Protein AF-A0A2N2UPV2-F1 (afdb_monomer_lite)

pLDDT: mean 92.12, std 11.98, range [38.66, 98.81]

Secondary structure (DSSP, 8-state):
-----HHHHHHHHHHHHHHHTT-HHHHHHHHHHHHHHHHHHHHHHTTS--S---HHHHHHHHHHTT-S-HHHHHHHHHHHHHHHHHHS---TT-TTSHHHHHHHH---HHHHHHHHHHHHHHHHHHHHHHHHHT-----

Foldseek 3Di:
DDDQPPLLVVLLVQLVVCLVVLVLLSVLVSLLVSLQSLLVVVCVVVVNDDDRDDSVVSLVSCVVVVVDDVVLSVLSVVSCLLNCVVVDPDDPCRCNHLVNCCVVPVDDSSVVSSVSSVSSSVSSVVSVVCSVVVDDPDD

Structure (mmCIF, N/CA/C/O backbone):
data_AF-A0A2N2UPV2-F1
#
_entry.id   AF-A0A2N2UPV2-F1
#
loop_
_atom_site.group_PDB
_atom_site.id
_atom_site.type_symbol
_atom_site.label_atom_id
_atom_site.label_alt_id
_atom_site.label_comp_id
_atom_site.label_asym_id
_atom_site.label_entity_id
_atom_site.label_seq_id
_atom_site.pdbx_PDB_ins_code
_atom_site.Cartn_x
_atom_site.Cartn_y
_atom_site.Cartn_z
_atom_site.occupancy
_atom_site.B_iso_or_equiv
_atom_site.auth_seq_id
_atom_site.auth_comp_id
_atom_site.auth_asym_id
_atom_site.auth_atom_id
_atom_site.pdbx_PDB_model_num
ATOM 1 N N . MET A 1 1 ? -19.548 -2.449 14.346 1.00 45.75 1 MET A N 1
ATOM 2 C CA . MET A 1 1 ? -19.268 -3.036 13.020 1.00 45.75 1 MET A CA 1
ATOM 3 C C . MET A 1 1 ? -19.064 -1.877 12.064 1.00 45.75 1 MET A C 1
ATOM 5 O O . MET A 1 1 ? -20.020 -1.154 11.815 1.00 45.75 1 MET A O 1
ATOM 9 N N . MET A 1 2 ? -17.827 -1.608 11.649 1.00 54.00 2 MET A N 1
ATOM 10 C CA . MET A 1 2 ? -17.563 -0.508 10.722 1.00 54.00 2 MET A CA 1
ATOM 11 C C . MET A 1 2 ? -17.913 -1.003 9.318 1.00 54.00 2 MET A C 1
ATOM 13 O O . MET A 1 2 ? -17.286 -1.937 8.824 1.00 54.00 2 MET A O 1
ATOM 17 N N . MET A 1 3 ? -18.962 -0.452 8.707 1.00 58.28 3 MET A N 1
ATOM 18 C CA . MET A 1 3 ? -19.180 -0.664 7.278 1.00 58.28 3 MET A CA 1
ATOM 19 C C . MET A 1 3 ? -18.165 0.208 6.548 1.00 58.28 3 MET A C 1
ATOM 21 O O . MET A 1 3 ? -18.207 1.430 6.686 1.00 58.28 3 MET A O 1
ATOM 25 N N . ALA A 1 4 ? -17.234 -0.419 5.826 1.00 72.38 4 ALA A N 1
ATOM 26 C CA . ALA A 1 4 ? -16.333 0.306 4.941 1.00 72.38 4 ALA A CA 1
ATOM 27 C C . ALA A 1 4 ? -17.172 1.164 3.984 1.00 72.38 4 ALA A C 1
ATOM 29 O O . ALA A 1 4 ? -18.203 0.703 3.480 1.00 72.38 4 ALA A O 1
ATOM 30 N N . ARG A 1 5 ? -16.754 2.413 3.763 1.00 86.62 5 ARG A N 1
ATOM 31 C CA . ARG A 1 5 ? -17.471 3.327 2.865 1.00 86.62 5 ARG A CA 1
ATOM 32 C C . ARG A 1 5 ? -17.584 2.721 1.456 1.00 86.62 5 ARG A C 1
ATOM 34 O O . ARG A 1 5 ? -16.705 1.943 1.073 1.00 86.62 5 ARG A O 1
ATOM 41 N N . PRO A 1 6 ? -18.625 3.052 0.668 1.00 90.00 6 PRO A N 1
ATOM 42 C CA . PRO A 1 6 ? -18.794 2.511 -0.682 1.00 90.00 6 PRO A CA 1
ATOM 43 C C . PRO A 1 6 ? -17.549 2.669 -1.564 1.00 90.00 6 PRO A C 1
ATOM 45 O O . PRO A 1 6 ? -17.180 1.738 -2.276 1.00 90.00 6 PRO A O 1
ATOM 48 N N . GLU A 1 7 ? -16.851 3.800 -1.452 1.00 92.25 7 GLU A N 1
ATOM 49 C CA . GLU A 1 7 ? -15.595 4.069 -2.152 1.00 92.25 7 GLU A CA 1
ATOM 50 C C . GLU A 1 7 ? -14.516 3.051 -1.758 1.00 92.25 7 GLU A C 1
ATOM 52 O O . GLU A 1 7 ? -13.868 2.459 -2.617 1.00 92.25 7 GLU A O 1
ATOM 57 N N . SER A 1 8 ? -14.367 2.781 -0.458 1.00 92.75 8 SER A N 1
ATOM 58 C CA . SER A 1 8 ? -13.430 1.788 0.076 1.00 92.75 8 SER A CA 1
ATOM 59 C C . SER A 1 8 ? -13.759 0.375 -0.423 1.00 92.75 8 SER A C 1
ATOM 61 O O . SER A 1 8 ? -12.857 -0.379 -0.780 1.00 92.75 8 SER A O 1
ATOM 63 N N . LEU A 1 9 ? -15.042 0.011 -0.509 1.00 91.06 9 LEU A N 1
ATOM 64 C CA . LEU A 1 9 ? -15.466 -1.290 -1.041 1.00 91.06 9 LEU A CA 1
ATOM 65 C C . LEU A 1 9 ? -15.176 -1.434 -2.540 1.00 91.06 9 LEU A C 1
ATOM 67 O O . LEU A 1 9 ? -14.757 -2.507 -2.980 1.00 91.06 9 LEU A O 1
ATOM 71 N N . GLN A 1 10 ? -15.360 -0.363 -3.311 1.00 96.06 10 GLN A N 1
ATOM 72 C CA . GLN A 1 10 ? -15.073 -0.354 -4.743 1.00 96.06 10 GLN A CA 1
ATOM 73 C C . GLN A 1 10 ? -13.577 -0.561 -5.019 1.00 96.06 10 GLN A C 1
ATOM 75 O O . GLN A 1 10 ? -13.217 -1.370 -5.877 1.00 96.06 10 GLN A O 1
ATOM 80 N N . LEU A 1 11 ? -12.701 0.076 -4.229 1.00 97.31 11 LEU A N 1
ATOM 81 C CA . LEU A 1 11 ? -11.246 -0.086 -4.348 1.00 97.31 11 LEU A CA 1
ATOM 82 C C . LEU A 1 11 ? -10.805 -1.552 -4.248 1.00 97.31 11 LEU A C 1
ATOM 84 O O . LEU A 1 11 ? -9.909 -1.970 -4.976 1.00 97.31 11 LEU A O 1
ATOM 88 N N . ILE A 1 12 ? -11.445 -2.355 -3.393 1.00 95.69 12 ILE A N 1
ATOM 89 C CA . ILE A 1 12 ? -11.120 -3.782 -3.237 1.00 95.69 12 ILE A CA 1
ATOM 90 C C . ILE A 1 12 ? -11.422 -4.552 -4.524 1.00 95.69 12 ILE A C 1
ATOM 92 O O . ILE A 1 12 ? -10.614 -5.376 -4.966 1.00 95.69 12 ILE A O 1
ATOM 96 N N . GLN A 1 13 ? -12.589 -4.296 -5.122 1.00 96.25 13 GLN A N 1
ATOM 97 C CA . GLN A 1 13 ? -13.012 -4.975 -6.345 1.00 96.25 13 GLN A CA 1
ATOM 98 C C . GLN A 1 13 ? -12.088 -4.619 -7.510 1.00 96.25 13 GLN A C 1
ATOM 100 O O . GLN A 1 13 ? -11.607 -5.515 -8.210 1.00 96.25 13 GLN A O 1
ATOM 105 N N . GLU A 1 14 ? -11.779 -3.334 -7.674 1.00 98.38 14 GLU A N 1
ATOM 106 C CA . GLU A 1 14 ? -10.914 -2.856 -8.751 1.00 98.38 14 GLU A CA 1
ATOM 107 C C . GLU A 1 14 ? -9.459 -3.292 -8.563 1.00 98.38 14 GLU A C 1
ATOM 109 O O . GLU A 1 14 ? -8.821 -3.718 -9.527 1.00 98.38 14 GLU A O 1
ATOM 114 N N . ALA A 1 15 ? -8.933 -3.273 -7.332 1.00 98.56 15 ALA A N 1
ATOM 115 C CA . ALA A 1 15 ? -7.585 -3.761 -7.041 1.00 98.56 15 ALA A CA 1
ATOM 116 C C . ALA A 1 15 ? -7.439 -5.241 -7.427 1.00 98.56 15 ALA A C 1
ATOM 118 O O . ALA A 1 15 ? -6.449 -5.638 -8.042 1.00 98.56 15 ALA A O 1
ATOM 119 N N . ARG A 1 16 ? -8.454 -6.063 -7.122 1.00 98.25 16 ARG A N 1
ATOM 120 C CA . ARG A 1 16 ? -8.482 -7.473 -7.531 1.00 98.25 16 ARG A CA 1
ATOM 121 C C . ARG A 1 16 ? -8.552 -7.621 -9.052 1.00 98.25 16 ARG A C 1
ATOM 123 O O . ARG A 1 16 ? -7.784 -8.408 -9.598 1.00 98.25 16 ARG A O 1
ATOM 130 N N . ALA A 1 17 ? -9.469 -6.918 -9.718 1.00 98.56 17 ALA A N 1
ATOM 131 C CA . ALA A 1 17 ? -9.649 -7.028 -11.168 1.00 98.56 17 ALA A CA 1
ATOM 132 C C . ALA A 1 17 ? -8.366 -6.634 -11.916 1.00 98.56 17 ALA A C 1
ATOM 134 O O . ALA A 1 17 ? -7.815 -7.427 -12.674 1.00 98.56 17 ALA A O 1
ATOM 135 N N . THR A 1 18 ? -7.809 -5.469 -11.586 1.00 98.62 18 THR A N 1
ATOM 136 C CA . THR A 1 18 ? -6.564 -4.969 -12.186 1.00 98.62 18 THR A CA 1
ATOM 137 C C . THR A 1 18 ? -5.363 -5.873 -11.913 1.00 98.62 18 THR A C 1
ATOM 139 O O . THR A 1 18 ? -4.494 -5.993 -12.774 1.00 98.62 18 THR A O 1
ATOM 142 N N . PHE A 1 19 ? -5.303 -6.552 -10.762 1.00 98.62 19 PHE A N 1
ATOM 143 C CA . PHE A 1 19 ? -4.264 -7.551 -10.508 1.00 98.62 19 PHE A CA 1
ATOM 144 C C . PHE A 1 19 ? -4.396 -8.761 -11.442 1.00 98.62 19 PHE A C 1
ATOM 146 O O . PHE A 1 19 ? -3.406 -9.166 -12.051 1.00 98.62 19 PHE A O 1
ATOM 153 N N . VAL A 1 20 ? -5.608 -9.316 -11.571 1.00 98.44 20 VAL A N 1
ATOM 154 C CA . VAL A 1 20 ? -5.895 -10.475 -12.438 1.00 98.44 20 VAL A CA 1
ATOM 155 C C . VAL A 1 20 ? -5.592 -10.160 -13.904 1.00 98.44 20 VAL A C 1
ATOM 157 O O . VAL A 1 20 ? -4.984 -10.980 -14.587 1.00 98.44 20 VAL A O 1
ATOM 160 N N . ASP A 1 21 ? -5.918 -8.949 -14.353 1.00 98.50 21 ASP A N 1
ATOM 161 C CA . ASP A 1 21 ? -5.672 -8.493 -15.726 1.00 98.50 21 ASP A CA 1
ATOM 162 C C . ASP A 1 21 ? -4.199 -8.099 -15.981 1.00 98.50 21 ASP A C 1
ATOM 164 O O . ASP A 1 21 ? -3.804 -7.753 -17.095 1.00 98.50 21 ASP A O 1
ATOM 168 N N . GLY A 1 22 ? -3.341 -8.154 -14.956 1.00 98.38 22 GLY A N 1
ATOM 169 C CA . GLY A 1 22 ? -1.914 -7.849 -15.069 1.00 98.38 22 GLY A CA 1
ATOM 170 C C . GLY A 1 22 ? -1.576 -6.354 -15.090 1.00 98.38 22 GLY A C 1
ATOM 171 O O . GLY A 1 22 ? -0.451 -5.980 -15.439 1.00 98.38 22 GLY A O 1
ATOM 172 N N . HIS A 1 23 ? -2.510 -5.490 -14.690 1.00 98.69 23 HIS A N 1
ATOM 173 C CA . HIS A 1 23 ? -2.311 -4.057 -14.472 1.00 98.69 23 HIS A CA 1
ATOM 174 C C . HIS A 1 23 ? -1.730 -3.792 -13.072 1.00 98.69 23 HIS A C 1
ATOM 176 O O . HIS A 1 23 ? -2.329 -3.131 -12.224 1.00 98.69 23 HIS A O 1
ATOM 182 N N . PHE A 1 24 ? -0.523 -4.306 -12.821 1.00 98.75 24 PHE A N 1
ATOM 183 C CA . PHE A 1 24 ? 0.083 -4.359 -11.484 1.00 98.75 24 PHE A CA 1
ATOM 184 C C . PHE A 1 24 ? 0.275 -2.998 -10.799 1.00 98.75 24 PHE A C 1
ATOM 186 O O . PHE A 1 24 ? 0.113 -2.893 -9.587 1.00 98.75 24 PHE A O 1
ATOM 193 N N . VAL A 1 25 ? 0.574 -1.935 -11.552 1.00 98.56 25 VAL A N 1
ATOM 194 C CA . VAL A 1 25 ? 0.685 -0.580 -10.980 1.00 98.56 25 VAL A CA 1
ATOM 195 C C . VAL A 1 25 ? -0.670 -0.088 -10.467 1.00 98.56 25 VAL A C 1
ATOM 197 O O . VAL A 1 25 ? -0.741 0.457 -9.367 1.00 98.56 25 VAL A O 1
ATOM 200 N N . ALA A 1 26 ? -1.745 -0.319 -11.226 1.00 98.69 26 ALA A N 1
ATOM 201 C CA . ALA A 1 26 ? -3.096 0.035 -10.800 1.00 98.69 26 ALA A CA 1
ATOM 202 C C . ALA A 1 26 ? -3.495 -0.766 -9.553 1.00 98.69 26 ALA A C 1
ATOM 204 O O . ALA A 1 26 ? -3.925 -0.174 -8.566 1.00 98.69 26 ALA A O 1
ATOM 205 N N . ALA A 1 27 ? -3.235 -2.077 -9.547 1.00 98.81 27 ALA A N 1
ATOM 206 C CA . ALA A 1 27 ? -3.479 -2.932 -8.389 1.00 98.81 27 ALA A CA 1
ATOM 207 C C . ALA A 1 27 ? -2.736 -2.444 -7.132 1.00 98.81 27 ALA A C 1
ATOM 209 O O . ALA A 1 27 ? -3.332 -2.357 -6.060 1.00 98.81 27 ALA A O 1
ATOM 210 N N . LEU A 1 28 ? -1.458 -2.062 -7.263 1.00 98.75 28 LEU A N 1
ATOM 211 C CA . LEU A 1 28 ? -0.669 -1.482 -6.173 1.00 98.75 28 LEU A CA 1
ATOM 212 C C . LEU A 1 28 ? -1.289 -0.178 -5.648 1.00 98.75 28 LEU A C 1
ATOM 214 O O . LEU A 1 28 ? -1.404 -0.003 -4.436 1.00 98.75 28 LEU A O 1
ATOM 218 N N . ILE A 1 29 ? -1.678 0.744 -6.532 1.00 98.62 29 ILE A N 1
ATOM 219 C CA . ILE A 1 29 ? -2.257 2.037 -6.136 1.00 98.62 29 ILE A CA 1
ATOM 220 C C . ILE A 1 29 ? -3.595 1.838 -5.420 1.00 98.62 29 ILE A C 1
ATOM 222 O O . ILE A 1 29 ? -3.781 2.381 -4.332 1.00 98.62 29 ILE A O 1
ATOM 226 N N . LEU A 1 30 ? -4.493 1.033 -5.989 1.00 98.69 30 LEU A N 1
ATOM 227 C CA . LEU A 1 30 ? -5.827 0.783 -5.441 1.00 98.69 30 LEU A CA 1
ATOM 228 C C . LEU A 1 30 ? -5.758 0.045 -4.096 1.00 98.69 30 LEU A C 1
ATOM 230 O O . LEU A 1 30 ? -6.425 0.440 -3.141 1.00 98.69 30 LEU A O 1
ATOM 234 N N . ALA A 1 31 ? -4.883 -0.960 -3.977 1.00 98.62 31 ALA A N 1
ATOM 235 C CA . ALA A 1 31 ? -4.650 -1.657 -2.714 1.00 98.62 31 ALA A CA 1
ATOM 236 C C . ALA A 1 31 ? -4.116 -0.714 -1.625 1.00 98.62 31 ALA A C 1
ATOM 238 O O . ALA A 1 31 ? -4.574 -0.753 -0.483 1.00 98.62 31 ALA A O 1
ATOM 239 N N . MET A 1 32 ? -3.177 0.172 -1.975 1.00 98.56 32 MET A N 1
ATOM 240 C CA . MET A 1 32 ? -2.651 1.169 -1.040 1.00 98.56 32 MET A CA 1
ATOM 241 C C . MET A 1 32 ? -3.697 2.214 -0.642 1.00 98.56 32 MET A C 1
ATOM 243 O O . MET A 1 32 ? -3.711 2.615 0.520 1.00 98.56 32 MET A O 1
ATOM 247 N N . ALA A 1 33 ? -4.576 2.623 -1.560 1.00 97.81 33 ALA A N 1
ATOM 248 C CA . ALA A 1 33 ? -5.684 3.528 -1.261 1.00 97.81 33 ALA A CA 1
ATOM 249 C C . ALA A 1 33 ? -6.680 2.893 -0.278 1.00 97.81 33 ALA A C 1
ATOM 251 O O . ALA A 1 33 ? -7.077 3.534 0.692 1.00 97.81 33 ALA A O 1
ATOM 252 N N . PHE A 1 34 ? -7.013 1.609 -0.450 1.00 97.56 34 PHE A N 1
ATOM 253 C CA . PHE A 1 34 ? -7.855 0.903 0.517 1.00 97.56 34 PHE A CA 1
ATOM 254 C C . PHE A 1 34 ? -7.198 0.813 1.900 1.00 97.56 34 PHE A C 1
ATOM 256 O O . PHE A 1 34 ? -7.853 1.071 2.905 1.00 97.56 34 PHE A O 1
ATOM 263 N N . ILE A 1 35 ? -5.908 0.460 1.972 1.00 97.81 35 ILE A N 1
ATOM 264 C CA . ILE A 1 35 ? -5.180 0.388 3.251 1.00 97.81 35 ILE A CA 1
ATOM 265 C C . ILE A 1 35 ? -5.191 1.755 3.952 1.00 97.81 35 ILE A C 1
ATOM 267 O O . ILE A 1 35 ? -5.402 1.829 5.161 1.00 97.81 35 ILE A O 1
ATOM 271 N N . GLU A 1 36 ? -4.999 2.838 3.198 1.00 97.06 36 GLU A N 1
ATOM 272 C CA . GLU A 1 36 ? -5.116 4.207 3.700 1.00 97.06 36 GLU A CA 1
ATOM 273 C C . GLU A 1 36 ? -6.518 4.494 4.245 1.00 97.06 36 GLU A C 1
ATOM 275 O O . GLU A 1 36 ? -6.636 4.917 5.395 1.00 97.06 36 GLU A O 1
ATOM 280 N N . HIS A 1 37 ? -7.574 4.179 3.491 1.00 95.38 37 HIS A N 1
ATOM 281 C CA . HIS A 1 37 ? -8.953 4.335 3.955 1.00 95.38 37 HIS A CA 1
ATOM 282 C C . HIS A 1 37 ? -9.222 3.534 5.232 1.00 95.38 37 HIS A C 1
ATOM 284 O O . HIS A 1 37 ? -9.741 4.089 6.193 1.00 95.38 37 HIS A O 1
ATOM 290 N N . ALA A 1 38 ? -8.815 2.264 5.290 1.00 94.75 38 ALA A N 1
ATOM 291 C CA . ALA A 1 38 ? -9.020 1.408 6.455 1.00 94.75 38 ALA A CA 1
ATOM 292 C C . ALA A 1 38 ? -8.375 1.990 7.724 1.00 94.75 38 ALA A C 1
ATOM 294 O O . ALA A 1 38 ? -8.990 1.995 8.789 1.00 94.75 38 ALA A O 1
ATOM 295 N N . ILE A 1 39 ? -7.151 2.516 7.611 1.00 95.38 39 ILE A N 1
ATOM 296 C CA . ILE A 1 39 ? -6.449 3.141 8.736 1.00 95.38 39 ILE A CA 1
ATOM 297 C C . ILE A 1 39 ? -7.127 4.450 9.151 1.00 95.38 39 ILE A C 1
ATOM 299 O O . ILE A 1 39 ? -7.350 4.688 10.339 1.00 95.38 39 ILE A O 1
ATOM 303 N N . VAL A 1 40 ? -7.432 5.313 8.181 1.00 95.06 40 VAL A N 1
ATOM 304 C CA . VAL A 1 40 ? -8.008 6.639 8.433 1.00 95.06 40 VAL A CA 1
ATOM 305 C C . VAL A 1 40 ? -9.412 6.519 9.011 1.00 95.06 40 VAL A C 1
ATOM 307 O O . VAL A 1 40 ? -9.725 7.211 9.976 1.00 95.06 40 VAL A O 1
ATOM 310 N N . GLU A 1 41 ? -10.247 5.635 8.469 1.00 92.38 41 GLU A N 1
ATOM 311 C CA . GLU A 1 41 ? -11.596 5.393 8.975 1.00 92.38 41 GLU A CA 1
ATOM 312 C C . GLU A 1 41 ? -11.556 4.864 10.421 1.00 92.38 41 GLU A C 1
ATOM 314 O O . GLU A 1 41 ? -12.309 5.359 11.261 1.00 92.38 41 GLU A O 1
ATOM 319 N N . ASP A 1 42 ? -10.639 3.944 10.757 1.00 91.94 42 ASP A N 1
ATOM 320 C CA . ASP A 1 42 ? -10.498 3.442 12.133 1.00 91.94 42 ASP A CA 1
ATOM 321 C C . ASP A 1 42 ? -10.056 4.563 13.095 1.00 91.94 42 ASP A C 1
ATOM 323 O O . ASP A 1 42 ? -10.690 4.786 14.131 1.00 91.94 42 ASP A O 1
ATOM 327 N N . LEU A 1 43 ? -9.055 5.367 12.711 1.00 93.62 43 LEU A N 1
ATOM 328 C CA . LEU A 1 43 ? -8.623 6.541 13.479 1.00 93.62 43 LEU A CA 1
ATOM 329 C C . LEU A 1 43 ? -9.751 7.570 13.671 1.00 93.62 43 LEU A C 1
ATOM 331 O O . LEU A 1 43 ? -9.905 8.111 14.770 1.00 93.62 43 LEU A O 1
ATOM 335 N N . GLN A 1 44 ? -10.541 7.841 12.629 1.00 93.00 44 GLN A N 1
ATOM 336 C CA . GLN A 1 44 ? -11.688 8.752 12.687 1.00 93.00 44 GLN A CA 1
ATOM 337 C C . GLN A 1 44 ? -12.778 8.209 13.616 1.00 93.00 44 GLN A C 1
ATOM 339 O O . GLN A 1 44 ? -13.290 8.953 14.451 1.00 93.00 44 GLN A O 1
ATOM 344 N N . SER A 1 45 ? -13.088 6.911 13.537 1.00 90.06 45 SER A N 1
ATOM 345 C CA . SER A 1 45 ? -14.099 6.269 14.389 1.00 90.06 45 SER A CA 1
ATOM 346 C C . SER A 1 45 ? -13.763 6.350 15.884 1.00 90.06 45 SER A C 1
ATOM 348 O O . SER A 1 45 ? -14.657 6.414 16.726 1.00 90.06 45 SER A O 1
ATOM 350 N N . ARG A 1 46 ? -12.467 6.416 16.214 1.00 90.75 46 ARG A N 1
ATOM 351 C CA . ARG A 1 46 ? -11.941 6.574 17.579 1.00 90.75 46 ARG A CA 1
ATOM 352 C C . ARG A 1 46 ? -11.722 8.032 17.994 1.00 90.75 46 ARG A C 1
ATOM 354 O O . ARG A 1 46 ? -11.172 8.277 19.067 1.00 90.75 46 ARG A O 1
ATOM 361 N N . GLY A 1 47 ? -12.073 8.995 17.139 1.00 93.44 47 GLY A N 1
ATOM 362 C CA . GLY A 1 47 ? -11.855 10.424 17.375 1.00 93.44 47 GLY A CA 1
ATOM 363 C C . GLY A 1 47 ? -10.379 10.833 17.448 1.00 93.44 47 GLY A C 1
ATOM 364 O O . GLY A 1 47 ? -10.057 11.844 18.064 1.00 93.44 47 GLY A O 1
ATOM 365 N N . LYS A 1 48 ? -9.465 10.045 16.862 1.00 92.69 48 LYS A N 1
ATOM 366 C CA . LYS A 1 48 ? -8.009 10.285 16.908 1.00 92.69 48 LYS A CA 1
ATOM 367 C C . LYS A 1 48 ? -7.506 11.187 15.789 1.00 92.69 48 LYS A C 1
ATOM 369 O O . LYS A 1 48 ? -6.406 11.720 15.889 1.00 92.69 48 LYS A O 1
ATOM 374 N N . VAL A 1 49 ? -8.292 11.360 14.731 1.00 93.25 49 VAL A N 1
ATOM 375 C CA . VAL A 1 49 ? -7.970 12.258 13.623 1.00 93.25 49 VAL A CA 1
ATOM 376 C C . VAL A 1 49 ? -9.240 12.880 13.055 1.00 93.25 49 VAL A C 1
ATOM 378 O O . VAL A 1 49 ? -10.306 12.267 13.075 1.00 93.25 49 VAL A O 1
ATOM 381 N N . GLN A 1 50 ? -9.113 14.097 12.533 1.00 88.62 50 GLN A N 1
ATOM 382 C CA . GLN A 1 50 ? -10.146 14.775 11.754 1.00 88.62 50 GLN A CA 1
ATOM 383 C C . GLN A 1 50 ? -9.609 15.087 10.355 1.00 88.62 50 GLN A C 1
ATOM 385 O O . GLN A 1 50 ? -8.415 15.328 10.179 1.00 88.62 50 GLN A O 1
ATOM 390 N N . GLY A 1 51 ? -10.494 15.089 9.357 1.00 87.75 51 GLY A N 1
ATOM 391 C CA . GLY A 1 51 ? -10.127 15.381 7.971 1.00 87.75 51 GLY A CA 1
ATOM 392 C C . GLY A 1 51 ? -9.308 14.271 7.305 1.00 87.75 51 GLY A C 1
ATOM 393 O O . GLY A 1 51 ? -9.491 13.089 7.600 1.00 87.75 51 GLY A O 1
ATOM 394 N N . SER A 1 52 ? -8.434 14.669 6.376 1.00 89.50 52 SER A N 1
ATOM 395 C CA . SER A 1 52 ? -7.658 13.774 5.510 1.00 89.50 52 SER A CA 1
ATOM 396 C C . SER A 1 52 ? -6.162 13.867 5.840 1.00 89.50 52 SER A C 1
ATOM 398 O O . SER A 1 52 ? -5.452 14.646 5.198 1.00 89.50 52 SER A O 1
ATOM 400 N N . PRO A 1 53 ? -5.663 13.135 6.856 1.00 94.38 53 PRO A N 1
ATOM 401 C CA . PRO A 1 53 ? -4.232 13.101 7.137 1.00 94.38 53 PRO A CA 1
ATOM 402 C C . PRO A 1 53 ? -3.477 12.513 5.941 1.00 94.38 53 PRO A C 1
ATOM 404 O O . PRO A 1 53 ? -4.015 11.714 5.179 1.00 94.38 53 PRO A O 1
ATOM 407 N N . THR A 1 54 ? -2.201 12.861 5.799 1.00 95.19 54 THR A N 1
ATOM 408 C CA . THR A 1 54 ? -1.340 12.162 4.837 1.00 95.19 54 THR A CA 1
ATOM 409 C C . THR A 1 54 ? -1.174 10.700 5.253 1.00 95.19 54 THR A C 1
ATOM 411 O O . THR A 1 54 ? -1.160 10.386 6.447 1.00 95.19 54 THR A O 1
ATOM 414 N N . PHE A 1 55 ? -0.937 9.804 4.293 1.00 95.94 55 PHE A N 1
ATOM 415 C CA . PHE A 1 55 ? -0.704 8.391 4.599 1.00 95.94 55 PHE A CA 1
ATOM 416 C C . PHE A 1 55 ? 0.415 8.157 5.632 1.00 95.94 55 PHE A C 1
ATOM 418 O O . PHE A 1 55 ? 0.308 7.291 6.497 1.00 95.94 55 PHE A O 1
ATOM 425 N N . ALA A 1 56 ? 1.482 8.963 5.594 1.00 95.88 56 ALA A N 1
ATOM 426 C CA . ALA A 1 56 ? 2.566 8.883 6.572 1.00 95.88 56 ALA A CA 1
ATOM 427 C C . ALA A 1 56 ? 2.107 9.256 7.995 1.00 95.88 56 ALA A C 1
ATOM 429 O O . ALA A 1 56 ? 2.466 8.570 8.951 1.00 95.88 56 ALA A O 1
ATOM 430 N N . GLN A 1 57 ? 1.292 10.307 8.136 1.00 97.06 57 GLN A N 1
ATOM 431 C CA . GLN A 1 57 ? 0.694 10.688 9.420 1.00 97.06 57 GLN A CA 1
ATOM 432 C C . GLN A 1 57 ? -0.268 9.608 9.925 1.00 97.06 57 GLN A C 1
ATOM 434 O O . GLN A 1 57 ? -0.200 9.236 11.094 1.00 97.06 57 GLN A O 1
ATOM 439 N N . ALA A 1 58 ? -1.110 9.061 9.043 1.00 97.50 58 ALA A N 1
ATOM 440 C CA . ALA A 1 58 ? -2.041 7.989 9.378 1.00 97.50 58 ALA A CA 1
ATOM 441 C C . ALA A 1 58 ? -1.313 6.735 9.895 1.00 97.50 58 ALA A C 1
ATOM 443 O O . ALA A 1 58 ? -1.698 6.183 10.923 1.00 97.50 58 ALA A O 1
ATOM 444 N N . LEU A 1 59 ? -0.216 6.322 9.247 1.00 97.62 59 LEU A N 1
ATOM 445 C CA . LEU A 1 59 ? 0.609 5.195 9.702 1.00 97.62 59 LEU A CA 1
ATOM 446 C C . LEU A 1 59 ? 1.239 5.438 11.079 1.00 97.62 59 LEU A C 1
ATOM 448 O O . LEU A 1 59 ? 1.254 4.528 11.907 1.00 97.62 59 LEU A O 1
ATOM 452 N N . ASN A 1 60 ? 1.755 6.645 11.329 1.00 96.75 60 ASN A N 1
ATOM 453 C CA . ASN A 1 60 ? 2.354 6.986 12.621 1.00 96.75 60 ASN A CA 1
ATOM 454 C C . ASN A 1 60 ? 1.305 6.945 13.740 1.00 96.75 60 ASN A C 1
ATOM 456 O O . ASN A 1 60 ? 1.510 6.257 14.738 1.00 96.75 60 ASN A O 1
ATOM 460 N N . LEU A 1 61 ? 0.149 7.583 13.528 1.00 96.81 61 LEU A N 1
ATOM 461 C CA . LEU A 1 61 ? -0.959 7.563 14.484 1.00 96.81 61 LEU A CA 1
ATOM 462 C C . LEU A 1 61 ? -1.464 6.136 14.731 1.00 96.81 61 LEU A C 1
ATOM 464 O O . LEU A 1 61 ? -1.669 5.742 15.875 1.00 96.81 61 LEU A O 1
ATOM 468 N N . ALA A 1 62 ? -1.622 5.326 13.682 1.00 95.88 62 ALA A N 1
ATOM 469 C CA . ALA A 1 62 ? -2.046 3.935 13.825 1.00 95.88 62 ALA A CA 1
ATOM 470 C C . ALA A 1 62 ? -1.060 3.098 14.650 1.00 95.88 62 ALA A C 1
ATOM 472 O O . ALA A 1 62 ? -1.483 2.238 15.424 1.00 95.88 62 ALA A O 1
ATOM 473 N N . ASN A 1 63 ? 0.241 3.366 14.511 1.00 96.31 63 ASN A N 1
ATOM 474 C CA . ASN A 1 63 ? 1.284 2.709 15.289 1.00 96.31 63 ASN A CA 1
ATOM 475 C C . ASN A 1 63 ? 1.252 3.144 16.762 1.00 96.31 63 ASN A C 1
ATOM 477 O O . ASN A 1 63 ? 1.288 2.296 17.650 1.00 96.31 63 ASN A O 1
ATOM 481 N N . GLU A 1 64 ? 1.128 4.446 17.027 1.00 95.56 64 GLU A N 1
ATOM 482 C CA . GLU A 1 64 ? 0.999 5.000 18.384 1.00 95.56 64 GLU A CA 1
ATOM 483 C C . GLU A 1 64 ? -0.229 4.448 19.116 1.00 95.56 64 GLU A C 1
ATOM 485 O O . GLU A 1 64 ? -0.157 4.109 20.296 1.00 95.56 64 GLU A O 1
ATOM 490 N N . GLN A 1 65 ? -1.350 4.312 18.404 1.00 93.94 65 GLN A N 1
ATOM 491 C CA . GLN A 1 65 ? -2.601 3.779 18.943 1.00 93.94 65 GLN A CA 1
ATOM 492 C C . GLN A 1 65 ? -2.675 2.240 18.907 1.00 93.94 65 GLN A C 1
ATOM 494 O O . GLN A 1 65 ? -3.690 1.682 19.320 1.00 93.94 65 GLN A O 1
ATOM 499 N N . ARG A 1 66 ? -1.631 1.550 18.417 1.00 93.56 66 ARG A N 1
ATOM 500 C CA . ARG A 1 66 ? -1.569 0.081 18.273 1.00 93.56 66 ARG A CA 1
ATOM 501 C C . ARG A 1 66 ? -2.799 -0.513 17.564 1.00 93.56 66 ARG A C 1
ATOM 503 O O . ARG A 1 66 ? -3.301 -1.561 17.962 1.00 93.56 66 ARG A O 1
ATOM 510 N N . LEU A 1 67 ? -3.295 0.164 16.523 1.00 91.38 67 LEU A N 1
ATOM 511 C CA . LEU A 1 67 ? -4.535 -0.225 15.827 1.00 91.38 67 LEU A CA 1
ATOM 512 C C . LEU A 1 67 ? -4.394 -1.517 15.025 1.00 91.38 67 LEU A C 1
ATOM 514 O O . LEU A 1 67 ? -5.337 -2.294 14.911 1.00 91.38 67 LEU A O 1
ATOM 518 N N . PHE A 1 68 ? -3.208 -1.731 14.463 1.00 94.31 68 PHE A N 1
ATOM 519 C CA . PHE A 1 68 ? -2.883 -2.875 13.623 1.00 94.31 68 PHE A CA 1
ATOM 520 C C . PHE A 1 68 ? -1.525 -3.447 14.039 1.00 94.31 68 PHE A C 1
ATOM 522 O O . PHE A 1 68 ? -0.719 -2.725 14.639 1.00 94.31 68 PHE A O 1
ATOM 529 N N . PRO A 1 69 ? -1.226 -4.711 13.689 1.00 95.62 69 PRO A N 1
ATOM 530 C CA . PRO A 1 69 ? 0.085 -5.298 13.934 1.00 95.62 69 PRO A CA 1
ATOM 531 C C . PRO A 1 69 ? 1.223 -4.401 13.406 1.00 95.62 69 PRO A C 1
ATOM 533 O O . PRO A 1 69 ? 1.169 -3.980 12.244 1.00 95.62 69 PRO A O 1
ATOM 536 N N . PRO A 1 70 ? 2.281 -4.129 14.198 1.00 95.44 70 PRO A N 1
ATOM 537 C CA . PRO A 1 70 ? 3.381 -3.252 13.782 1.00 95.44 70 PRO A CA 1
ATOM 538 C C . PRO A 1 70 ? 4.029 -3.664 12.452 1.00 95.44 70 PRO A C 1
ATOM 540 O O . PRO A 1 70 ? 4.381 -2.814 11.630 1.00 95.44 70 PRO A O 1
ATOM 543 N N . ASP A 1 71 ? 4.120 -4.970 12.190 1.00 97.00 71 ASP A N 1
ATOM 544 C CA . ASP A 1 71 ? 4.658 -5.493 10.934 1.00 97.00 71 ASP A CA 1
ATOM 545 C C . ASP A 1 71 ? 3.796 -5.134 9.720 1.00 97.00 71 ASP A C 1
ATOM 547 O O . ASP A 1 71 ? 4.339 -4.884 8.641 1.00 97.00 71 ASP A O 1
ATOM 551 N N . TRP A 1 72 ? 2.472 -5.030 9.874 1.00 98.06 72 TRP A N 1
ATOM 552 C CA . TRP A 1 72 ? 1.580 -4.592 8.797 1.00 98.06 72 TRP A CA 1
ATOM 553 C C . TRP A 1 72 ? 1.800 -3.118 8.474 1.00 98.06 72 TRP A C 1
ATOM 555 O O . TRP A 1 72 ? 1.915 -2.759 7.304 1.00 98.06 72 TRP A O 1
ATOM 565 N N . LEU A 1 73 ? 1.937 -2.270 9.497 1.00 98.12 73 LEU A N 1
ATOM 566 C CA . LEU A 1 73 ? 2.205 -0.841 9.320 1.00 98.12 73 LEU A CA 1
ATOM 567 C C . LEU A 1 73 ? 3.583 -0.608 8.681 1.00 98.12 73 LEU A C 1
ATOM 569 O O . LEU A 1 73 ? 3.723 0.201 7.760 1.00 98.12 73 LEU A O 1
ATOM 573 N N . LYS A 1 74 ? 4.599 -1.379 9.085 1.00 97.88 74 LYS A N 1
ATOM 574 C CA . LYS A 1 74 ? 5.927 -1.372 8.454 1.00 97.88 74 LYS A CA 1
ATOM 575 C C . LYS A 1 74 ? 5.870 -1.844 6.996 1.00 97.88 74 LYS A C 1
ATOM 577 O O . LYS A 1 74 ? 6.520 -1.249 6.132 1.00 97.88 74 LYS A O 1
ATOM 582 N N . ARG A 1 75 ? 5.085 -2.888 6.704 1.00 98.19 75 ARG A N 1
ATOM 583 C CA . ARG A 1 75 ? 4.845 -3.408 5.346 1.00 98.19 75 ARG A CA 1
ATOM 584 C C . ARG A 1 75 ? 4.155 -2.361 4.465 1.00 98.19 75 ARG A C 1
ATOM 586 O O . ARG A 1 75 ? 4.644 -2.087 3.372 1.00 98.19 75 ARG A O 1
ATOM 593 N N . ALA A 1 76 ? 3.117 -1.698 4.974 1.00 98.50 76 ALA A N 1
ATOM 594 C CA . ALA A 1 76 ? 2.413 -0.606 4.300 1.00 98.50 76 ALA A CA 1
ATOM 595 C C . ALA A 1 76 ? 3.335 0.594 4.022 1.00 98.50 76 ALA A C 1
ATOM 597 O O . ALA A 1 76 ? 3.353 1.126 2.911 1.00 98.50 76 ALA A O 1
ATOM 598 N N . LYS A 1 77 ? 4.176 0.979 4.992 1.00 98.12 77 LYS A N 1
ATOM 599 C CA . LYS A 1 77 ? 5.190 2.029 4.808 1.00 98.12 77 LYS A CA 1
ATOM 600 C C . LYS A 1 77 ? 6.186 1.676 3.703 1.00 98.12 77 LYS A C 1
ATOM 602 O O . LYS A 1 77 ? 6.514 2.516 2.877 1.00 98.12 77 LYS A O 1
ATOM 607 N N . ARG A 1 78 ? 6.650 0.425 3.642 1.00 97.75 78 ARG A N 1
ATOM 608 C CA . ARG A 1 78 ? 7.540 -0.030 2.564 1.00 97.75 78 ARG A CA 1
ATOM 609 C C . ARG A 1 78 ? 6.858 0.032 1.196 1.00 97.75 78 ARG A C 1
ATOM 611 O O . ARG A 1 78 ? 7.476 0.472 0.231 1.00 97.75 78 ARG A O 1
ATOM 618 N N . LEU A 1 79 ? 5.603 -0.405 1.108 1.00 98.31 79 LEU A N 1
ATOM 619 C CA . LEU A 1 79 ? 4.829 -0.357 -0.132 1.00 98.31 79 LEU A CA 1
ATOM 620 C C . LEU A 1 79 ? 4.550 1.079 -0.588 1.00 98.31 79 LEU A C 1
ATOM 622 O O . LEU A 1 79 ? 4.573 1.335 -1.789 1.00 98.31 79 LEU A O 1
ATOM 626 N N . SER A 1 80 ? 4.377 2.036 0.333 1.00 97.69 80 SER A N 1
ATOM 627 C CA . SER A 1 80 ? 4.216 3.447 -0.043 1.00 97.69 80 SER A CA 1
ATOM 628 C C . SER A 1 80 ? 5.436 3.970 -0.798 1.00 97.69 80 SER A C 1
ATOM 630 O O . SER A 1 80 ? 5.280 4.586 -1.848 1.00 97.69 80 SER A O 1
ATOM 632 N N . TYR A 1 81 ? 6.651 3.619 -0.367 1.00 96.44 81 TYR A N 1
ATOM 633 C CA . TYR A 1 81 ? 7.871 3.979 -1.091 1.00 96.44 81 TYR A CA 1
ATOM 634 C C . TYR A 1 81 ? 7.914 3.416 -2.514 1.00 96.44 81 TYR A C 1
ATOM 636 O O . TYR A 1 81 ? 8.406 4.093 -3.412 1.00 96.44 81 TYR A O 1
ATOM 644 N N . ARG A 1 82 ? 7.364 2.217 -2.736 1.00 96.50 82 ARG A N 1
ATOM 645 C CA . ARG A 1 82 ? 7.290 1.577 -4.060 1.00 96.50 82 ARG A CA 1
ATOM 646 C C . ARG A 1 82 ? 6.182 2.158 -4.940 1.00 96.50 82 ARG A C 1
ATOM 648 O O . ARG A 1 82 ? 6.358 2.258 -6.148 1.00 96.50 82 ARG A O 1
ATOM 655 N N . ARG A 1 83 ? 5.063 2.572 -4.339 1.00 97.00 83 ARG A N 1
ATOM 656 C CA . ARG A 1 83 ? 3.944 3.253 -5.011 1.00 97.00 83 ARG A CA 1
ATOM 657 C C . ARG A 1 83 ? 4.302 4.685 -5.414 1.00 97.00 83 ARG A C 1
ATOM 659 O O . ARG A 1 83 ? 3.854 5.158 -6.453 1.00 97.00 83 ARG A O 1
ATOM 666 N N . ASN A 1 84 ? 5.110 5.373 -4.608 1.00 95.62 84 ASN A N 1
ATOM 667 C CA . ASN A 1 84 ? 5.397 6.799 -4.770 1.00 95.62 84 ASN A CA 1
ATOM 668 C C . ASN A 1 84 ? 5.911 7.198 -6.164 1.00 95.62 84 ASN A C 1
ATOM 670 O O . ASN A 1 84 ? 5.394 8.184 -6.673 1.00 95.62 84 ASN A O 1
ATOM 674 N N . PRO A 1 85 ? 6.852 6.481 -6.809 1.00 95.75 85 PRO A N 1
ATOM 675 C CA . PRO A 1 85 ? 7.307 6.818 -8.161 1.00 95.75 85 PRO A CA 1
ATOM 676 C C . PRO A 1 85 ? 6.233 6.723 -9.249 1.00 95.75 85 PRO A C 1
ATOM 678 O O . PRO A 1 85 ? 6.384 7.345 -10.292 1.00 95.75 85 PRO A O 1
ATOM 681 N N . PHE A 1 86 ? 5.164 5.952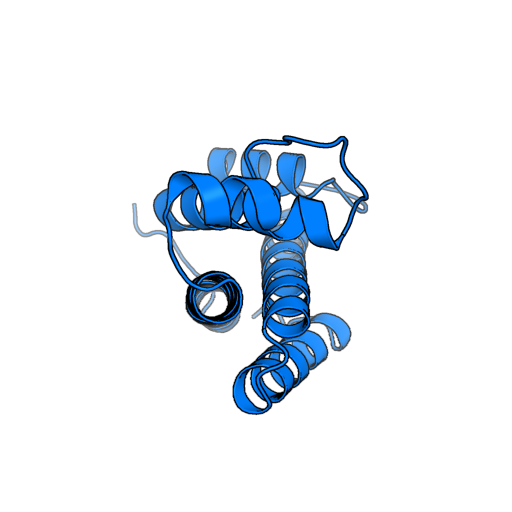 -9.027 1.00 96.12 86 PHE A N 1
ATOM 682 C CA . PHE A 1 86 ? 4.042 5.863 -9.965 1.00 96.12 86 PHE A CA 1
ATOM 683 C C . PHE A 1 86 ? 2.988 6.946 -9.718 1.00 96.12 86 PHE A C 1
ATOM 685 O O . PHE A 1 86 ? 2.332 7.386 -10.653 1.00 96.12 86 PHE A O 1
ATOM 692 N N . ALA A 1 87 ? 2.817 7.373 -8.464 1.00 94.75 87 ALA A N 1
ATOM 693 C CA . ALA A 1 87 ? 1.846 8.402 -8.089 1.00 94.75 87 ALA A CA 1
ATOM 694 C C . ALA A 1 87 ? 2.403 9.8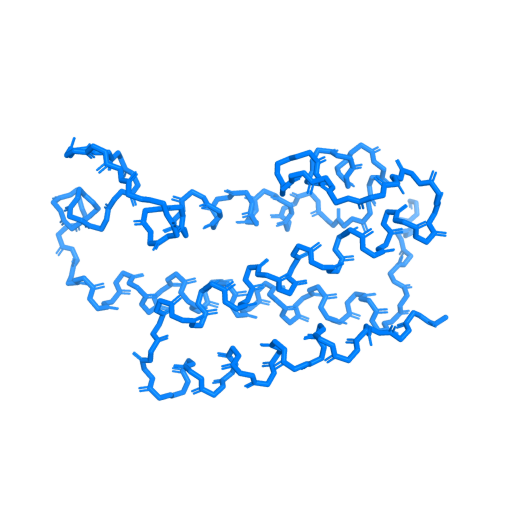32 -8.203 1.00 94.75 87 ALA A C 1
ATOM 696 O O . ALA A 1 87 ? 1.654 10.784 -8.409 1.00 94.75 87 ALA A O 1
ATOM 697 N N . HIS A 1 88 ? 3.715 9.992 -8.042 1.00 92.44 88 HIS A N 1
ATOM 698 C CA . HIS A 1 88 ? 4.400 11.276 -8.038 1.00 92.44 88 HIS A CA 1
ATOM 699 C C . HIS A 1 88 ? 5.674 11.157 -8.863 1.00 92.44 88 HIS A C 1
ATOM 701 O O . HIS A 1 88 ? 6.535 10.339 -8.532 1.00 92.44 88 HIS A O 1
ATOM 707 N N . LEU A 1 89 ? 5.814 12.002 -9.886 1.00 90.75 89 LEU A N 1
ATOM 708 C CA . LEU A 1 89 ? 7.046 12.085 -10.666 1.00 90.75 89 LEU A CA 1
ATOM 709 C C . LEU A 1 89 ? 8.237 12.330 -9.724 1.00 90.75 89 LEU A C 1
ATOM 711 O O . LEU A 1 89 ? 8.166 13.168 -8.820 1.00 90.75 89 LEU A O 1
ATOM 715 N N . LYS A 1 90 ? 9.305 11.553 -9.905 1.00 90.06 90 LYS A N 1
ATOM 716 C CA . LYS A 1 90 ? 10.552 11.645 -9.138 1.00 90.06 90 LYS A CA 1
ATOM 717 C C . LYS A 1 90 ? 11.700 12.002 -10.067 1.00 90.06 90 LYS A C 1
ATOM 719 O O . LYS A 1 90 ? 11.610 11.773 -11.268 1.00 90.06 90 LYS A O 1
ATOM 724 N N . GLU A 1 91 ? 12.760 12.540 -9.479 1.00 88.25 91 GLU A N 1
ATOM 725 C CA . GLU A 1 91 ? 14.031 12.753 -10.164 1.00 88.25 91 GLU A CA 1
ATOM 726 C C . GLU A 1 91 ? 14.646 11.421 -10.614 1.00 88.25 91 GLU A C 1
ATOM 728 O O . GLU A 1 91 ? 14.368 10.354 -10.043 1.00 88.25 91 GLU A O 1
ATOM 733 N N . ASP A 1 92 ? 15.505 11.497 -11.626 1.00 81.88 92 ASP A N 1
ATOM 734 C CA . ASP A 1 92 ? 16.261 10.351 -12.116 1.00 81.88 92 ASP A CA 1
ATOM 735 C C . ASP A 1 92 ? 17.132 9.747 -11.003 1.00 81.88 92 ASP A C 1
ATOM 737 O O . ASP A 1 92 ? 17.655 10.443 -10.135 1.00 81.88 92 ASP A O 1
ATOM 741 N N . GLY A 1 93 ? 17.269 8.419 -10.997 1.00 82.38 93 GLY A N 1
ATOM 742 C CA . GLY A 1 93 ? 18.062 7.706 -9.987 1.00 82.38 93 GLY A CA 1
ATOM 743 C C . GLY A 1 93 ? 17.424 7.623 -8.593 1.00 82.38 93 GLY A C 1
ATOM 744 O O . GLY A 1 93 ? 18.042 7.098 -7.668 1.00 82.38 93 GLY A O 1
ATOM 745 N N . HIS A 1 94 ? 16.180 8.085 -8.407 1.00 89.81 94 HIS A N 1
ATOM 746 C CA . HIS A 1 94 ? 15.475 7.916 -7.136 1.00 89.81 94 HIS A CA 1
ATOM 747 C C . HIS A 1 94 ? 15.430 6.432 -6.722 1.00 89.81 94 HIS A C 1
ATOM 749 O O . HIS A 1 94 ? 14.912 5.592 -7.458 1.00 89.81 94 HIS A O 1
ATOM 755 N N . ALA A 1 95 ? 15.903 6.118 -5.510 1.00 89.62 95 ALA A N 1
ATOM 756 C CA . ALA A 1 95 ? 16.172 4.749 -5.041 1.00 89.62 95 ALA A CA 1
ATOM 757 C C . ALA A 1 95 ? 14.988 3.769 -5.160 1.00 89.62 95 ALA A C 1
ATOM 759 O O . ALA A 1 95 ? 15.167 2.564 -5.315 1.00 89.62 95 ALA A O 1
ATOM 760 N N . HIS A 1 96 ? 13.753 4.268 -5.081 1.00 92.06 96 HIS A N 1
ATOM 761 C CA . HIS A 1 96 ? 12.553 3.432 -5.207 1.00 92.06 96 HIS A CA 1
ATOM 762 C C . HIS A 1 96 ? 11.943 3.411 -6.612 1.00 92.06 96 HIS A C 1
ATOM 764 O O . HIS A 1 96 ? 10.983 2.674 -6.839 1.00 92.06 96 HIS A O 1
ATOM 770 N N . GLY A 1 97 ? 12.472 4.210 -7.542 1.00 94.75 97 GLY A N 1
ATOM 771 C CA . GLY A 1 97 ? 12.027 4.253 -8.931 1.00 94.75 97 GLY A CA 1
ATOM 772 C C . GLY A 1 97 ? 12.197 2.900 -9.617 1.00 94.75 97 GLY A C 1
ATOM 773 O O . GLY A 1 97 ? 13.136 2.158 -9.326 1.00 94.75 97 GLY A O 1
ATOM 774 N N . LEU A 1 98 ? 11.286 2.566 -10.536 1.00 95.69 98 LEU A N 1
ATOM 775 C CA . LEU A 1 98 ? 11.314 1.274 -11.226 1.00 95.69 98 LEU A CA 1
ATOM 776 C C . LEU A 1 98 ? 12.639 1.058 -11.971 1.00 95.69 98 LEU A C 1
ATOM 778 O O . LEU A 1 98 ? 13.216 -0.016 -11.855 1.00 95.69 98 LEU A O 1
ATOM 782 N N . GLY A 1 99 ? 13.145 2.085 -12.664 1.00 94.81 99 GLY A N 1
ATOM 783 C CA . GLY A 1 99 ? 14.428 2.022 -13.369 1.00 94.81 99 GLY A CA 1
ATOM 784 C C . GLY A 1 99 ? 15.592 1.681 -12.437 1.00 94.81 99 GLY A C 1
ATOM 785 O O . GLY A 1 99 ? 16.298 0.705 -12.679 1.00 94.81 99 GLY A O 1
ATOM 786 N N . GLN A 1 100 ? 15.730 2.409 -11.324 1.00 96.06 100 GLN A N 1
ATOM 787 C CA . GLN A 1 100 ? 16.785 2.147 -10.342 1.00 96.06 100 GLN A CA 1
ATOM 788 C C . GLN A 1 100 ? 16.675 0.733 -9.762 1.00 96.06 100 GLN A C 1
ATOM 790 O O . GLN A 1 100 ? 17.652 -0.005 -9.714 1.00 96.06 100 GLN A O 1
ATOM 795 N N . ARG A 1 101 ? 15.460 0.292 -9.424 1.00 96.06 101 ARG A N 1
ATOM 796 C CA . ARG A 1 101 ? 15.229 -1.062 -8.907 1.00 96.06 101 ARG A CA 1
ATOM 797 C C . ARG A 1 101 ? 15.560 -2.151 -9.925 1.00 96.06 101 ARG A C 1
ATOM 799 O O . ARG A 1 101 ? 16.034 -3.211 -9.526 1.00 96.06 101 ARG A O 1
ATOM 806 N N . VAL A 1 102 ? 15.325 -1.925 -11.218 1.00 97.38 102 VAL A N 1
ATOM 807 C CA . VAL A 1 102 ? 15.749 -2.854 -12.279 1.00 97.38 102 VAL A CA 1
ATOM 808 C C . VAL A 1 102 ? 17.273 -2.942 -12.331 1.00 97.38 102 VAL A C 1
ATOM 810 O O . VAL A 1 102 ? 17.801 -4.051 -12.382 1.00 97.38 102 VAL A O 1
ATOM 813 N N . LEU A 1 103 ? 17.977 -1.808 -12.265 1.00 96.31 103 LEU A N 1
ATOM 814 C CA . LEU A 1 103 ? 19.443 -1.780 -12.250 1.00 96.31 103 LEU A CA 1
ATOM 815 C C . LEU A 1 103 ? 20.012 -2.521 -11.033 1.00 96.31 103 LEU A C 1
ATOM 817 O O . LEU A 1 103 ? 20.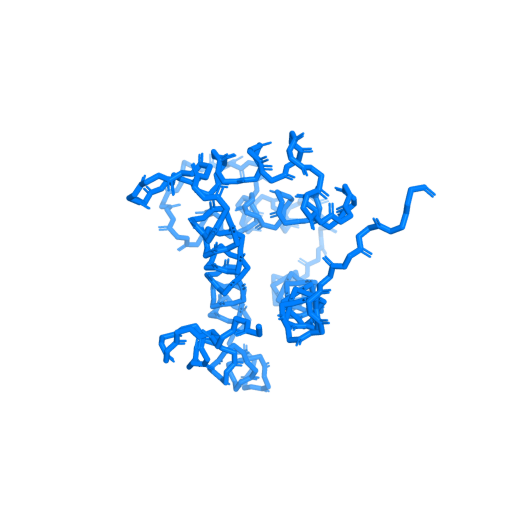899 -3.361 -11.186 1.00 96.31 103 LEU A O 1
A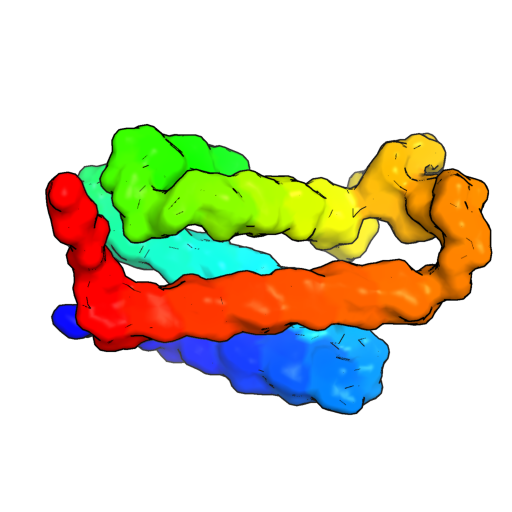TOM 821 N N . ASP A 1 104 ? 19.456 -2.265 -9.849 1.00 96.06 104 ASP A N 1
ATOM 822 C CA . ASP A 1 104 ? 19.939 -2.836 -8.590 1.00 96.06 104 ASP A CA 1
ATOM 823 C C . ASP A 1 104 ? 19.673 -4.346 -8.498 1.00 96.06 104 ASP A C 1
ATOM 825 O O . ASP A 1 104 ? 20.515 -5.111 -8.030 1.00 96.06 104 ASP A O 1
ATOM 829 N N . THR A 1 105 ? 18.489 -4.791 -8.931 1.00 96.12 105 THR A N 1
ATOM 830 C CA . THR A 1 105 ? 18.042 -6.183 -8.738 1.00 96.12 105 THR A CA 1
ATOM 831 C C . THR A 1 105 ? 18.315 -7.090 -9.932 1.00 96.12 105 THR A C 1
ATOM 833 O O . THR A 1 105 ? 18.329 -8.308 -9.769 1.00 96.12 105 THR A O 1
ATOM 836 N N . LYS A 1 106 ? 18.512 -6.525 -11.131 1.00 97.44 106 LYS A N 1
ATOM 837 C CA . LYS A 1 106 ? 18.582 -7.255 -12.411 1.00 97.44 106 LYS A CA 1
ATOM 838 C C . LYS A 1 106 ? 17.339 -8.113 -12.693 1.00 97.44 106 LYS A C 1
ATOM 840 O O . LYS A 1 106 ? 17.409 -9.096 -13.428 1.00 97.44 106 LYS A O 1
ATOM 845 N N . ILE A 1 107 ? 16.195 -7.746 -12.112 1.00 97.75 107 ILE A N 1
ATOM 846 C CA . ILE A 1 107 ? 14.906 -8.412 -12.320 1.00 97.75 107 ILE A CA 1
ATOM 847 C C . ILE A 1 107 ? 14.118 -7.656 -13.392 1.00 97.75 107 ILE A C 1
ATOM 849 O O . ILE A 1 107 ? 14.111 -6.425 -13.431 1.00 97.75 107 ILE A O 1
ATOM 853 N N . HIS A 1 108 ? 13.413 -8.396 -14.250 1.00 98.12 108 HIS A N 1
ATOM 854 C CA . HIS A 1 108 ? 12.543 -7.810 -15.264 1.00 98.12 108 HIS A CA 1
ATOM 855 C C . HIS A 1 108 ? 11.481 -6.891 -14.617 1.00 98.12 108 HIS A C 1
ATOM 857 O O . HIS A 1 108 ? 10.820 -7.308 -13.659 1.00 98.12 108 HIS A O 1
ATOM 863 N N . PRO A 1 109 ? 11.245 -5.668 -15.138 1.00 97.62 109 PRO A N 1
ATOM 864 C CA . PRO A 1 109 ? 10.364 -4.681 -14.505 1.00 97.62 109 PRO A CA 1
ATOM 865 C C . PRO A 1 109 ? 8.952 -5.209 -14.237 1.00 97.62 109 PRO A C 1
ATOM 867 O O . PRO A 1 109 ? 8.372 -4.915 -13.194 1.00 97.62 109 PRO A O 1
ATOM 870 N N . ARG A 1 110 ? 8.406 -6.042 -15.135 1.00 98.19 110 ARG A N 1
ATOM 871 C CA . ARG A 1 110 ? 7.091 -6.675 -14.932 1.00 98.19 110 ARG A CA 1
ATOM 872 C C . ARG A 1 110 ? 7.045 -7.523 -13.659 1.00 98.19 110 ARG A C 1
ATOM 874 O O . ARG A 1 110 ? 6.094 -7.389 -12.905 1.00 98.19 110 ARG A O 1
ATOM 881 N N . SER A 1 111 ? 8.073 -8.328 -13.397 1.00 98.44 111 SER A N 1
ATOM 882 C CA . SER A 1 111 ? 8.140 -9.194 -12.214 1.00 98.44 111 SER A CA 1
ATOM 883 C C . SER A 1 111 ? 8.307 -8.389 -10.923 1.00 98.44 111 SER A C 1
ATOM 885 O O . SER A 1 111 ? 7.768 -8.767 -9.886 1.00 98.44 111 SER A O 1
ATOM 887 N N . ILE A 1 112 ? 9.006 -7.248 -10.982 1.00 98.31 112 ILE A N 1
ATOM 888 C CA . ILE A 1 112 ? 9.092 -6.303 -9.860 1.00 98.31 112 ILE A CA 1
ATOM 889 C C . ILE A 1 112 ? 7.703 -5.744 -9.534 1.00 98.31 112 ILE A C 1
ATOM 891 O O . ILE A 1 112 ? 7.275 -5.791 -8.382 1.00 98.31 112 ILE A O 1
ATOM 895 N N . MET A 1 113 ? 6.990 -5.244 -10.548 1.00 98.50 113 MET A N 1
ATOM 896 C CA . MET A 1 113 ? 5.652 -4.677 -10.370 1.00 98.50 113 MET A CA 1
ATOM 897 C C . MET A 1 113 ? 4.644 -5.727 -9.899 1.00 98.50 113 MET A C 1
ATOM 899 O O . MET A 1 113 ? 3.857 -5.449 -9.001 1.00 98.50 113 MET A O 1
ATOM 903 N N . GLU A 1 114 ? 4.688 -6.936 -10.457 1.00 98.75 114 GLU A N 1
ATOM 904 C CA . GLU A 1 114 ? 3.843 -8.057 -10.038 1.00 98.75 114 GLU A CA 1
ATOM 905 C C . GLU A 1 114 ? 4.071 -8.422 -8.569 1.00 98.75 114 GLU A C 1
ATOM 907 O O . GLU A 1 114 ? 3.114 -8.562 -7.810 1.00 98.75 114 GLU A O 1
ATOM 912 N N . SER A 1 115 ? 5.336 -8.510 -8.147 1.00 98.62 115 SER A N 1
ATOM 913 C CA . SER A 1 115 ? 5.704 -8.781 -6.755 1.00 98.62 115 SER A CA 1
ATOM 914 C C . SER A 1 115 ? 5.189 -7.696 -5.805 1.00 98.62 115 SER A C 1
ATOM 916 O O . SER A 1 115 ? 4.621 -8.004 -4.759 1.00 98.62 115 SER A O 1
ATOM 918 N N . ASP A 1 116 ? 5.310 -6.423 -6.187 1.00 98.62 116 ASP A N 1
ATOM 919 C CA . ASP A 1 116 ? 4.796 -5.304 -5.392 1.00 98.62 116 ASP A CA 1
ATOM 920 C C . ASP A 1 116 ? 3.273 -5.301 -5.293 1.00 98.62 116 ASP A C 1
ATOM 922 O O . ASP A 1 116 ? 2.724 -5.075 -4.215 1.00 98.62 116 ASP A O 1
ATOM 926 N N . ALA A 1 117 ? 2.594 -5.560 -6.409 1.00 98.81 117 ALA A N 1
ATOM 927 C CA . ALA A 1 117 ? 1.144 -5.638 -6.456 1.00 98.81 117 ALA A CA 1
ATOM 928 C C . ALA A 1 117 ? 0.631 -6.813 -5.620 1.00 98.81 117 ALA A C 1
ATOM 930 O O . ALA A 1 117 ? -0.309 -6.647 -4.848 1.00 98.81 117 ALA A O 1
ATOM 931 N N . LYS A 1 118 ? 1.287 -7.976 -5.697 1.00 98.75 118 LYS A N 1
ATOM 932 C CA . LYS A 1 118 ? 0.960 -9.138 -4.866 1.00 98.75 118 LYS A CA 1
ATOM 933 C C . LYS A 1 118 ? 1.144 -8.824 -3.379 1.00 98.75 118 LYS A C 1
ATOM 935 O O . LYS A 1 118 ? 0.237 -9.075 -2.590 1.00 98.75 118 LYS A O 1
ATOM 940 N N . ASP A 1 119 ? 2.274 -8.212 -3.017 1.00 98.75 119 ASP A N 1
ATOM 941 C CA . ASP A 1 119 ? 2.587 -7.781 -1.648 1.00 98.75 119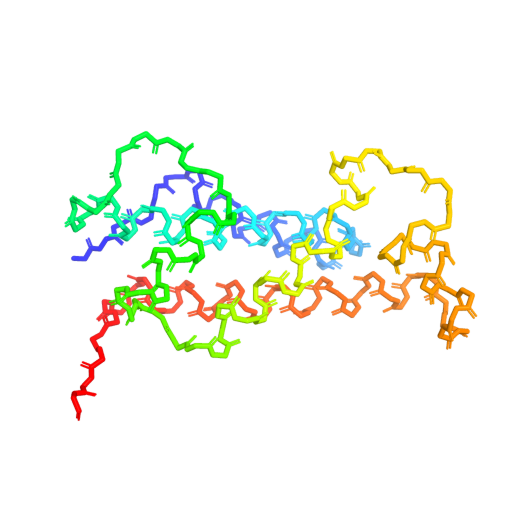 ASP A CA 1
ATOM 942 C C . ASP A 1 119 ? 1.509 -6.808 -1.113 1.00 98.75 119 ASP A C 1
ATOM 944 O O . ASP A 1 119 ? 1.047 -6.940 0.023 1.00 98.75 119 ASP A O 1
ATOM 948 N N . ALA A 1 120 ? 1.041 -5.878 -1.952 1.00 98.81 120 ALA A N 1
ATOM 949 C CA . ALA A 1 120 ? -0.019 -4.935 -1.604 1.00 98.81 120 ALA A CA 1
ATOM 950 C C . ALA A 1 120 ? -1.408 -5.577 -1.489 1.00 98.81 120 ALA A C 1
ATOM 952 O O . ALA A 1 120 ? -2.123 -5.284 -0.533 1.00 98.81 120 ALA A O 1
ATOM 953 N N . ILE A 1 121 ? -1.787 -6.466 -2.411 1.00 98.62 121 ILE A N 1
ATOM 954 C CA . ILE A 1 121 ? -3.082 -7.165 -2.391 1.00 98.62 121 ILE A CA 1
ATOM 955 C C . ILE A 1 121 ? -3.202 -8.059 -1.154 1.00 98.62 121 ILE A C 1
ATOM 957 O O . ILE A 1 121 ? -4.219 -8.023 -0.464 1.00 98.62 121 ILE A O 1
ATOM 961 N N . GLU A 1 122 ? -2.161 -8.826 -0.825 1.00 98.56 122 GLU A N 1
ATOM 962 C CA . GLU A 1 122 ? -2.140 -9.651 0.390 1.00 98.56 122 GLU A CA 1
ATOM 963 C C . GLU A 1 1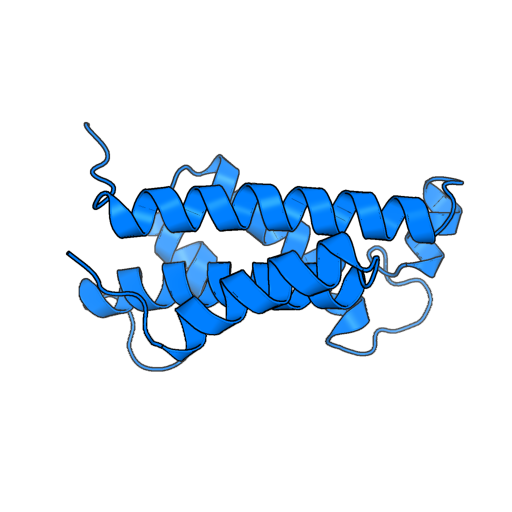22 ? -2.339 -8.802 1.654 1.00 98.56 122 GLU A C 1
ATOM 965 O O . GLU A 1 122 ? -3.125 -9.150 2.544 1.00 98.56 122 GLU A O 1
ATOM 970 N N . LEU A 1 123 ? -1.651 -7.659 1.732 1.00 98.62 123 LEU A N 1
ATOM 971 C CA . LEU A 1 123 ? -1.799 -6.745 2.856 1.00 98.62 123 LEU A CA 1
ATOM 972 C C . LEU A 1 123 ? -3.195 -6.109 2.890 1.00 98.62 123 LEU A C 1
ATOM 974 O O . LEU A 1 123 ? -3.806 -6.059 3.953 1.00 98.62 123 LEU A O 1
ATOM 978 N N . MET A 1 124 ? -3.736 -5.696 1.743 1.00 98.06 124 MET A N 1
ATOM 979 C CA . MET A 1 124 ? -5.088 -5.147 1.612 1.00 98.06 124 MET A CA 1
ATOM 980 C C . MET A 1 124 ? -6.138 -6.099 2.202 1.00 98.06 124 MET A C 1
ATOM 982 O O . MET A 1 124 ? -6.950 -5.679 3.026 1.00 98.06 124 MET A O 1
ATOM 986 N N . TYR A 1 125 ? -6.084 -7.393 1.864 1.00 96.69 125 TYR A N 1
ATOM 987 C CA . TYR A 1 125 ? -6.999 -8.394 2.431 1.00 96.69 125 TYR A CA 1
ATOM 988 C C . TYR A 1 125 ? -6.804 -8.612 3.937 1.00 96.69 125 TYR A C 1
ATOM 990 O O . TYR A 1 125 ? -7.768 -8.914 4.648 1.00 96.69 125 TYR A O 1
ATOM 998 N N . SER A 1 126 ? -5.583 -8.421 4.440 1.00 96.31 126 SER A N 1
ATOM 999 C CA . SER A 1 126 ? -5.293 -8.480 5.876 1.00 96.31 126 SER A CA 1
ATOM 1000 C C . SER A 1 126 ? -5.995 -7.332 6.616 1.00 96.31 126 SER A C 1
ATOM 1002 O O . SER A 1 126 ? -6.701 -7.571 7.598 1.00 96.31 126 SER A O 1
ATOM 1004 N N . PHE A 1 127 ? -5.906 -6.106 6.084 1.00 95.56 127 PHE A N 1
ATOM 1005 C CA . PHE A 1 127 ? -6.643 -4.945 6.597 1.00 95.56 127 PHE A CA 1
ATOM 1006 C C . PHE A 1 127 ? -8.161 -5.121 6.481 1.00 95.56 127 PHE A C 1
ATOM 1008 O O . PHE A 1 127 ? -8.864 -4.884 7.458 1.00 95.56 127 PHE A O 1
ATOM 1015 N N . LEU A 1 128 ? -8.673 -5.608 5.344 1.00 93.38 128 LEU A N 1
ATOM 1016 C CA . LEU A 1 128 ? -10.104 -5.885 5.167 1.00 93.38 128 LEU A CA 1
ATOM 1017 C C . LEU A 1 128 ? -10.624 -6.876 6.217 1.00 93.38 128 LEU A C 1
ATOM 1019 O O . LEU A 1 128 ? -11.679 -6.682 6.815 1.00 93.38 128 LEU A O 1
ATOM 1023 N N . THR A 1 129 ? -9.874 -7.947 6.466 1.00 91.44 129 THR A N 1
ATOM 1024 C CA . THR A 1 129 ? -10.271 -8.950 7.460 1.00 91.44 129 THR A CA 1
ATOM 1025 C C . THR A 1 129 ? -10.321 -8.344 8.864 1.00 91.44 129 THR A C 1
ATOM 1027 O O . THR A 1 129 ? -11.246 -8.633 9.626 1.00 91.44 129 THR A O 1
ATOM 1030 N N . ALA A 1 130 ? -9.357 -7.482 9.199 1.00 89.19 130 ALA A N 1
ATOM 1031 C CA . ALA A 1 130 ? -9.310 -6.779 10.477 1.00 89.19 130 ALA A CA 1
ATOM 1032 C C . ALA A 1 130 ? -10.477 -5.789 10.652 1.00 89.19 130 ALA A C 1
ATOM 1034 O O . ALA A 1 130 ? -11.077 -5.743 11.729 1.00 89.19 130 ALA A O 1
ATOM 1035 N N . THR A 1 131 ? -10.851 -5.047 9.604 1.00 82.75 131 THR A N 1
ATOM 1036 C CA . THR A 1 131 ? -11.952 -4.070 9.672 1.00 82.75 131 THR A CA 1
ATOM 1037 C C . THR A 1 131 ? -13.325 -4.738 9.760 1.00 82.75 131 THR A C 1
ATOM 1039 O O . THR A 1 131 ? -14.178 -4.277 10.518 1.00 82.75 131 THR A O 1
ATOM 1042 N N . VAL A 1 132 ? -13.535 -5.865 9.069 1.00 79.81 132 VAL A N 1
ATOM 1043 C CA . VAL A 1 132 ? -14.805 -6.617 9.121 1.00 79.81 132 VAL A CA 1
ATOM 1044 C C . VAL A 1 132 ? -15.004 -7.314 10.468 1.00 79.81 132 VAL A C 1
ATOM 1046 O O . VAL A 1 132 ? -16.113 -7.319 11.000 1.00 79.81 132 VAL A O 1
ATOM 1049 N N . ARG A 1 133 ? -13.945 -7.903 11.038 1.00 70.69 133 ARG A N 1
ATOM 1050 C CA . ARG A 1 133 ? -14.036 -8.659 12.301 1.00 70.69 133 ARG A CA 1
ATOM 1051 C C . ARG A 1 133 ? -14.058 -7.779 13.551 1.00 70.69 133 ARG A C 1
ATOM 1053 O O . ARG A 1 133 ? -14.350 -8.296 14.622 1.00 70.69 133 ARG A O 1
ATOM 1060 N N . GLY A 1 134 ? -13.771 -6.481 13.425 1.00 61.97 134 GLY A N 1
ATOM 1061 C CA . GLY A 1 134 ? -13.554 -5.601 14.572 1.00 61.97 134 GLY A CA 1
ATOM 1062 C C . GLY A 1 134 ? -12.314 -6.044 15.340 1.00 61.97 134 GLY A C 1
ATOM 1063 O O . GLY A 1 134 ? -12.425 -6.662 16.393 1.00 61.97 134 GLY A O 1
ATOM 1064 N N . PHE A 1 135 ? -11.130 -5.789 14.780 1.00 54.06 135 PHE A N 1
ATOM 1065 C CA . PHE A 1 135 ? -9.863 -6.213 15.373 1.00 54.06 135 PHE A CA 1
ATOM 1066 C C . PHE A 1 135 ? -9.723 -5.697 16.818 1.00 54.06 135 PHE A C 1
ATOM 1068 O O . PHE A 1 135 ? -9.615 -4.494 17.060 1.00 54.06 135 PHE A O 1
ATOM 1075 N N . GLN A 1 136 ? -9.744 -6.620 17.781 1.00 51.66 136 GLN A N 1
ATOM 1076 C CA . GLN A 1 136 ? -9.411 -6.368 19.179 1.00 51.66 136 GLN A CA 1
ATOM 1077 C C . GLN A 1 136 ? -8.034 -6.980 19.437 1.00 51.66 136 GLN A C 1
ATOM 1079 O O . GLN A 1 136 ? -7.859 -8.191 19.323 1.00 51.66 136 GLN A O 1
ATOM 1084 N N . MET A 1 137 ? -7.048 -6.140 19.749 1.00 49.38 137 MET A N 1
ATOM 1085 C CA . MET A 1 137 ? -5.777 -6.606 20.300 1.00 49.38 137 MET A CA 1
ATOM 1086 C C . MET A 1 137 ? -6.067 -7.107 21.717 1.00 49.38 137 MET A C 1
ATOM 1088 O O . MET A 1 137 ? -6.406 -6.306 22.585 1.00 49.38 137 MET A O 1
ATOM 1092 N N . THR A 1 138 ? -6.003 -8.419 21.937 1.00 42.81 138 THR A N 1
ATOM 1093 C CA . THR A 1 138 ? -5.922 -8.976 23.292 1.00 42.81 138 THR A CA 1
ATOM 1094 C C . THR A 1 138 ? -4.571 -8.593 23.888 1.00 42.81 138 THR A C 1
ATOM 1096 O O . THR A 1 138 ? -3.554 -8.734 23.204 1.00 42.81 138 THR A O 1
ATOM 1099 N N . GLU A 1 139 ? -4.611 -8.055 25.108 1.00 38.66 139 GLU A N 1
ATOM 1100 C CA . GLU A 1 139 ? -3.465 -7.562 25.890 1.00 38.66 139 GLU A CA 1
ATOM 1101 C C . GLU A 1 139 ? -2.356 -8.600 26.101 1.00 38.66 139 GLU A C 1
ATOM 1103 O O . GLU A 1 139 ? -2.674 -9.806 26.232 1.00 38.66 139 GLU A O 1
#

Radius of gyration: 15.42 Å; chains: 1; bounding box: 39×26×42 Å

Sequence (139 aa):
MMMARPESLQLIQEARATFVDGHFVAALILAMAFIEHAIVEDLQSRGKVQGSPTFAQALNLANEQRLFPPDWLKRAKRLSYRRNPFAHLKEDGHAHGLGQRVLDTKIHPRSIMESDAKDAIELMYSFLTATVRGFQMTE